Protein AF-A9KN40-F1 (afdb_monomer_lite)

Structure (mmCIF, N/CA/C/O backbone):
data_AF-A9KN40-F1
#
_entry.id   AF-A9KN40-F1
#
loop_
_atom_site.group_PDB
_atom_site.id
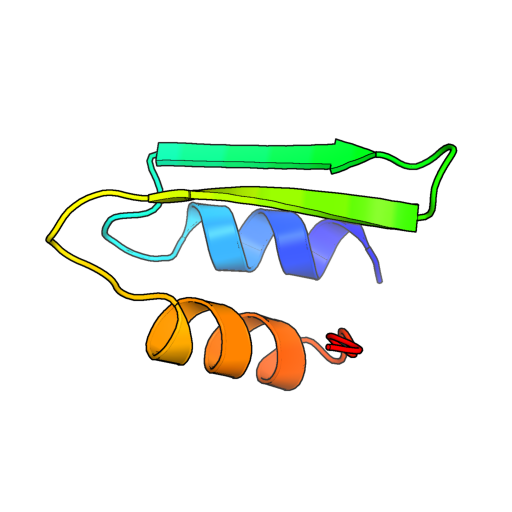_atom_site.type_symbol
_atom_site.label_atom_id
_atom_site.label_alt_id
_atom_site.label_comp_id
_atom_site.label_asym_id
_atom_site.label_entity_id
_atom_site.label_seq_id
_atom_site.pdbx_PDB_ins_code
_atom_site.Cartn_x
_atom_site.Cartn_y
_atom_site.Cartn_z
_atom_site.occupancy
_atom_site.B_iso_or_equiv
_atom_site.auth_seq_id
_atom_site.auth_comp_id
_atom_site.auth_asym_id
_atom_site.auth_atom_id
_atom_site.pdbx_PDB_model_num
ATOM 1 N N . MET A 1 1 ? 0.240 -8.299 -13.932 1.00 54.22 1 MET A N 1
ATOM 2 C CA . MET A 1 1 ? 0.676 -8.444 -12.524 1.00 54.22 1 MET A CA 1
ATOM 3 C C . MET A 1 1 ? 0.604 -7.116 -11.754 1.00 54.22 1 MET A C 1
ATOM 5 O O . MET A 1 1 ? -0.041 -7.089 -10.721 1.00 54.22 1 MET A O 1
ATOM 9 N N . LYS A 1 2 ? 1.126 -5.981 -12.258 1.00 57.47 2 LYS A N 1
ATOM 10 C CA . LYS A 1 2 ? 1.104 -4.687 -11.519 1.00 57.47 2 LYS A CA 1
ATOM 11 C C . LYS A 1 2 ? -0.290 -4.071 -11.291 1.00 57.47 2 LYS A C 1
ATOM 13 O O . LYS A 1 2 ? -0.497 -3.349 -10.324 1.00 57.47 2 LYS A O 1
ATOM 18 N N . THR A 1 3 ? -1.265 -4.388 -12.142 1.00 66.88 3 THR A N 1
ATOM 19 C CA . THR A 1 3 ? -2.652 -3.908 -12.008 1.00 66.88 3 THR A CA 1
ATOM 20 C C . THR A 1 3 ? -3.369 -4.500 -10.794 1.00 66.88 3 THR A C 1
ATOM 22 O O . THR A 1 3 ? -4.265 -3.868 -10.243 1.00 66.88 3 THR A O 1
ATOM 25 N N . GLN A 1 4 ? -2.973 -5.701 -10.355 1.00 74.38 4 GLN A N 1
ATOM 26 C CA . GLN A 1 4 ? -3.619 -6.373 -9.227 1.00 74.38 4 GLN A CA 1
ATOM 27 C C . GLN A 1 4 ? -3.307 -5.663 -7.909 1.00 74.38 4 GLN A C 1
ATOM 29 O O . GLN A 1 4 ? -4.210 -5.497 -7.100 1.00 74.38 4 GLN A O 1
ATOM 34 N N . VAL A 1 5 ? -2.072 -5.179 -7.726 1.00 77.19 5 VAL A N 1
ATOM 35 C CA . VAL A 1 5 ? -1.677 -4.438 -6.518 1.00 77.19 5 VAL A CA 1
ATOM 36 C C . VAL A 1 5 ? -2.509 -3.166 -6.369 1.00 77.19 5 VAL A C 1
ATOM 38 O O . VAL A 1 5 ? -3.099 -2.950 -5.316 1.00 77.19 5 VAL A O 1
ATOM 41 N N . LYS A 1 6 ? -2.649 -2.375 -7.444 1.00 78.06 6 LYS A N 1
ATOM 42 C CA . LYS A 1 6 ? -3.502 -1.177 -7.438 1.00 78.06 6 LYS A CA 1
ATOM 43 C C . LYS A 1 6 ? -4.950 -1.521 -7.074 1.00 78.06 6 LYS A C 1
ATOM 45 O O . LYS A 1 6 ? -5.518 -0.901 -6.187 1.00 78.06 6 LYS A O 1
ATOM 50 N N . ASN A 1 7 ? -5.511 -2.550 -7.706 1.00 81.50 7 ASN A N 1
ATOM 51 C CA . ASN A 1 7 ? -6.907 -2.935 -7.509 1.00 81.50 7 ASN A CA 1
ATOM 52 C C . ASN A 1 7 ? -7.192 -3.500 -6.106 1.00 81.50 7 ASN A C 1
ATOM 54 O O . ASN A 1 7 ? -8.304 -3.369 -5.607 1.00 81.50 7 ASN A O 1
ATOM 58 N N . VAL A 1 8 ? -6.215 -4.156 -5.477 1.00 82.56 8 VAL A N 1
ATOM 59 C CA . VAL A 1 8 ? -6.339 -4.673 -4.106 1.00 82.56 8 VAL A CA 1
ATOM 60 C C . VAL A 1 8 ? -6.184 -3.551 -3.085 1.00 82.56 8 VAL A C 1
ATOM 62 O O . VAL A 1 8 ? -6.984 -3.470 -2.160 1.00 82.56 8 VAL A O 1
ATOM 65 N N . LEU A 1 9 ? -5.229 -2.644 -3.291 1.00 82.44 9 LEU A N 1
ATOM 66 C CA . LEU A 1 9 ? -5.055 -1.470 -2.440 1.00 82.44 9 LEU A CA 1
ATOM 67 C C . LEU A 1 9 ? -6.260 -0.528 -2.512 1.00 82.44 9 LEU A C 1
ATOM 69 O O . LEU A 1 9 ? -6.723 -0.076 -1.478 1.00 82.44 9 LEU A O 1
ATOM 73 N N . GLU A 1 10 ? -6.829 -0.292 -3.695 1.00 82.69 10 GLU A N 1
ATOM 74 C CA . GLU A 1 10 ? -8.062 0.502 -3.844 1.00 82.69 10 GLU A CA 1
ATOM 75 C C . GLU A 1 10 ? -9.290 -0.159 -3.204 1.00 82.69 10 GLU A C 1
AT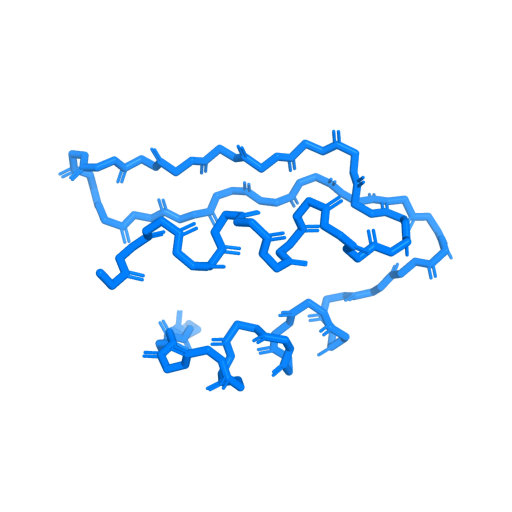OM 77 O O . GLU A 1 10 ? -10.247 0.526 -2.856 1.00 82.69 10 GLU A O 1
ATOM 82 N N . LYS A 1 11 ? -9.278 -1.487 -3.045 1.00 84.19 11 LYS A N 1
ATOM 83 C CA . LYS A 1 11 ? -10.326 -2.224 -2.328 1.00 84.19 11 LYS A CA 1
ATOM 84 C C . LYS A 1 11 ? -10.126 -2.233 -0.816 1.00 84.19 11 LYS A C 1
ATOM 86 O O . LYS A 1 11 ? -11.045 -2.631 -0.101 1.00 84.19 11 LYS A O 1
ATOM 91 N N . LEU A 1 12 ? -8.950 -1.845 -0.330 1.00 84.50 12 LEU A N 1
ATOM 92 C CA . LEU A 1 12 ? -8.655 -1.820 1.092 1.00 84.50 12 LEU A CA 1
ATOM 93 C C . LEU A 1 12 ? -9.408 -0.651 1.738 1.00 84.50 12 LEU A C 1
ATOM 95 O O . LEU A 1 12 ? -9.195 0.514 1.396 1.00 84.50 12 LEU A O 1
ATOM 99 N N . GLU A 1 13 ? -10.291 -0.950 2.689 1.00 83.06 13 GLU A N 1
ATOM 100 C CA . GLU A 1 13 ? -11.010 0.097 3.409 1.00 83.06 13 GLU A CA 1
ATOM 101 C C . GLU A 1 13 ? -10.036 0.969 4.206 1.00 83.06 13 GLU A C 1
ATOM 103 O O . GLU A 1 13 ? -9.348 0.502 5.108 1.00 83.06 13 GLU A O 1
ATOM 108 N N . GLY A 1 14 ? -9.996 2.259 3.873 1.00 87.12 14 GLY A N 1
ATOM 109 C CA . GLY A 1 14 ? -9.076 3.221 4.478 1.00 87.12 14 GLY A CA 1
ATOM 110 C C . GLY A 1 14 ? -7.980 3.701 3.537 1.00 87.12 14 GLY A C 1
ATOM 111 O O . GLY A 1 14 ? -7.410 4.762 3.785 1.00 87.12 14 GLY A O 1
ATOM 112 N N . VAL A 1 15 ? -7.734 3.006 2.425 1.00 87.75 15 VAL A N 1
ATOM 113 C CA . VAL A 1 15 ? -6.894 3.535 1.347 1.00 87.75 15 VAL A CA 1
ATOM 114 C C . VAL A 1 15 ? -7.685 4.589 0.587 1.00 87.75 15 VAL A C 1
ATOM 116 O O . VAL A 1 15 ? -8.800 4.356 0.130 1.00 87.75 15 VAL A O 1
ATOM 119 N N . GLN A 1 16 ? -7.107 5.780 0.487 1.00 88.19 16 GLN A N 1
ATOM 120 C CA . GLN A 1 16 ? -7.715 6.911 -0.206 1.00 88.19 16 GLN A CA 1
ATOM 121 C C .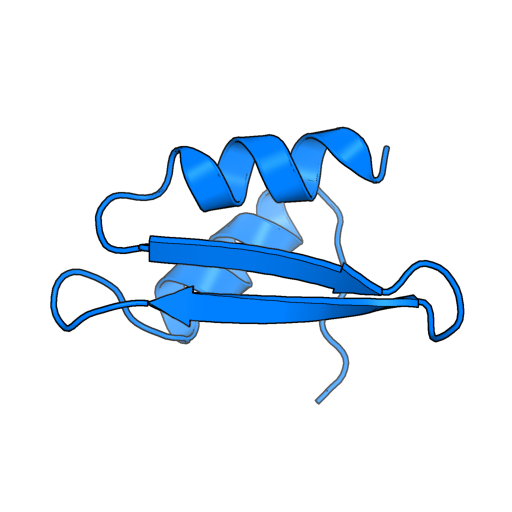 GLN A 1 16 ? -7.141 7.090 -1.604 1.00 88.19 16 GLN A C 1
ATOM 123 O O . GLN A 1 16 ? -7.867 7.450 -2.525 1.00 88.19 16 GLN A O 1
ATOM 128 N N . GLN A 1 17 ? -5.839 6.856 -1.767 1.00 85.31 17 GLN A N 1
ATOM 129 C CA . GLN A 1 17 ? -5.174 7.045 -3.047 1.00 85.31 17 GLN A CA 1
ATOM 130 C C . GLN A 1 17 ? -4.020 6.063 -3.206 1.00 85.31 17 GLN A C 1
ATOM 132 O O . GLN A 1 17 ? -3.261 5.825 -2.270 1.00 85.31 17 GLN A O 1
ATOM 137 N N . VAL A 1 18 ? -3.876 5.520 -4.412 1.00 83.81 18 VAL A N 1
ATOM 138 C CA . VAL A 1 18 ? -2.782 4.619 -4.779 1.00 83.81 18 VAL A CA 1
ATOM 139 C C . VAL A 1 18 ? -2.138 5.157 -6.044 1.00 83.81 18 VAL A C 1
ATOM 141 O O . VAL A 1 18 ? -2.772 5.202 -7.099 1.00 83.81 18 VAL A O 1
ATOM 144 N N . ASN A 1 19 ? -0.876 5.551 -5.947 1.00 82.81 19 ASN A N 1
ATOM 145 C CA . ASN A 1 19 ? -0.095 6.062 -7.057 1.00 82.81 19 ASN A CA 1
ATOM 146 C C . ASN A 1 19 ? 1.027 5.079 -7.396 1.00 82.81 19 ASN A C 1
ATOM 148 O O . ASN A 1 19 ? 1.960 4.889 -6.625 1.00 82.81 19 ASN A O 1
ATOM 152 N N . VAL A 1 20 ? 0.949 4.445 -8.564 1.00 79.06 20 VAL A N 1
ATOM 153 C CA . VAL A 1 20 ? 1.974 3.498 -9.019 1.00 79.06 20 VAL A CA 1
ATOM 154 C C . VAL A 1 20 ? 2.920 4.223 -9.964 1.00 79.06 20 VAL A C 1
ATOM 156 O O . VAL A 1 20 ? 2.555 4.559 -11.090 1.00 79.06 20 VAL A O 1
ATOM 159 N N . ASN A 1 21 ? 4.152 4.448 -9.524 1.00 81.12 21 ASN A N 1
ATOM 160 C CA . ASN A 1 21 ? 5.184 5.072 -10.330 1.00 81.12 21 ASN A CA 1
ATOM 161 C C . ASN A 1 21 ? 5.906 4.004 -11.159 1.00 81.12 21 ASN A C 1
ATOM 163 O O . ASN A 1 21 ? 6.823 3.328 -10.698 1.00 81.12 21 ASN A O 1
ATOM 167 N N . LEU A 1 22 ? 5.484 3.846 -12.413 1.00 76.19 22 LEU A N 1
ATOM 168 C CA . LEU A 1 22 ? 6.061 2.859 -13.330 1.00 76.19 22 LEU A CA 1
ATOM 169 C C . LEU A 1 22 ? 7.516 3.160 -13.704 1.00 76.19 22 LEU A C 1
ATOM 171 O O . LEU A 1 22 ? 8.250 2.224 -14.008 1.00 76.19 22 LEU A O 1
ATOM 175 N N . ALA A 1 23 ? 7.925 4.431 -13.670 1.00 81.88 23 ALA A N 1
ATOM 176 C CA . ALA A 1 23 ? 9.280 4.844 -14.026 1.00 81.88 23 ALA A CA 1
ATOM 177 C C . ALA A 1 23 ? 10.308 4.416 -12.969 1.00 81.88 23 ALA A C 1
ATOM 179 O O . ALA A 1 23 ? 11.402 3.990 -13.319 1.00 81.88 23 ALA A O 1
ATOM 180 N N . ASN A 1 24 ? 9.933 4.480 -11.688 1.00 77.31 24 ASN A N 1
ATOM 181 C CA . ASN A 1 24 ? 10.801 4.111 -10.561 1.00 77.31 24 ASN A CA 1
ATOM 182 C C . ASN A 1 24 ? 10.443 2.748 -9.955 1.00 77.31 24 ASN A C 1
ATOM 184 O O . ASN A 1 24 ? 11.091 2.284 -9.026 1.00 77.31 24 ASN A O 1
ATOM 188 N N . SER A 1 25 ? 9.397 2.103 -10.476 1.00 75.81 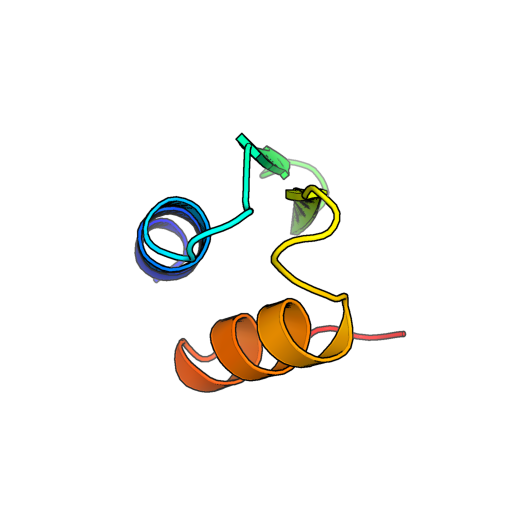25 SER A N 1
ATOM 189 C CA . SER A 1 25 ? 8.819 0.879 -9.926 1.00 75.81 25 SER A CA 1
ATOM 190 C C . SER A 1 25 ? 8.435 0.985 -8.439 1.00 75.81 25 SER A C 1
ATOM 192 O O . SER A 1 25 ? 8.458 -0.016 -7.726 1.00 75.81 25 SER A O 1
ATOM 194 N N . THR A 1 26 ? 8.047 2.182 -7.989 1.00 78.25 26 THR A N 1
ATOM 195 C CA . THR A 1 26 ? 7.597 2.476 -6.620 1.00 78.25 26 THR A CA 1
ATOM 196 C C . THR A 1 26 ? 6.082 2.644 -6.556 1.00 78.25 26 THR A C 1
ATOM 198 O O . THR A 1 26 ? 5.429 2.967 -7.552 1.00 78.25 26 THR A O 1
ATOM 201 N N . ILE A 1 27 ? 5.497 2.391 -5.385 1.00 78.75 27 ILE A N 1
ATOM 202 C CA . ILE A 1 27 ? 4.055 2.500 -5.151 1.00 78.75 27 ILE A CA 1
ATOM 203 C C . ILE A 1 27 ? 3.850 3.389 -3.931 1.00 78.75 27 ILE A C 1
ATOM 205 O O . ILE A 1 27 ? 4.296 3.058 -2.838 1.00 78.75 27 ILE A O 1
ATOM 209 N N . ASP A 1 28 ? 3.153 4.494 -4.140 1.00 85.06 28 ASP A N 1
ATOM 210 C CA . ASP A 1 28 ? 2.741 5.429 -3.106 1.00 85.06 28 ASP A CA 1
ATOM 211 C C . ASP A 1 28 ? 1.303 5.114 -2.699 1.00 85.06 28 ASP A C 1
ATOM 213 O O . ASP A 1 28 ? 0.405 5.066 -3.544 1.00 85.06 28 ASP A O 1
ATOM 217 N N . VAL A 1 29 ? 1.072 4.885 -1.410 1.00 84.25 29 VAL A N 1
ATOM 218 C CA . VAL A 1 29 ? -0.259 4.577 -0.878 1.00 84.25 29 VAL A CA 1
ATOM 219 C C . VAL A 1 29 ? -0.604 5.607 0.181 1.00 84.25 29 VAL A C 1
ATOM 221 O O . VAL A 1 29 ? 0.026 5.675 1.231 1.00 84.25 29 VAL A O 1
ATOM 224 N N . SER A 1 30 ? -1.629 6.409 -0.086 1.00 87.69 30 SER A N 1
ATOM 225 C CA . SER A 1 30 ? -2.213 7.322 0.888 1.00 87.69 30 SER A CA 1
ATOM 226 C C . SER A 1 30 ? -3.390 6.646 1.564 1.00 87.69 30 SER A C 1
ATOM 228 O O . SER A 1 30 ? -4.365 6.261 0.912 1.00 87.69 30 SER A O 1
ATOM 230 N N . TYR A 1 31 ? -3.318 6.542 2.882 1.00 88.06 31 TYR A N 1
ATOM 231 C CA . TYR A 1 31 ? -4.318 5.869 3.687 1.00 88.06 31 TYR A CA 1
ATOM 232 C C . TYR A 1 31 ? -4.699 6.686 4.922 1.00 88.06 31 TYR A C 1
ATOM 234 O O . TYR A 1 31 ? -3.986 7.598 5.337 1.00 88.06 31 TYR A O 1
ATOM 242 N N . ASN A 1 32 ? -5.880 6.408 5.463 1.00 88.69 32 ASN A N 1
ATOM 243 C CA . ASN A 1 32 ? -6.419 7.067 6.645 1.00 88.69 32 ASN A CA 1
ATOM 244 C C . ASN A 1 32 ? -6.373 6.136 7.865 1.00 88.69 32 ASN A C 1
ATOM 246 O O . ASN A 1 32 ? -5.965 4.986 7.775 1.00 88.69 32 ASN A O 1
ATOM 250 N N . LYS A 1 33 ? -6.874 6.628 9.002 1.00 86.81 33 LYS A N 1
ATOM 251 C CA . LYS A 1 33 ? -6.862 5.934 10.302 1.00 86.81 33 LYS A CA 1
ATOM 252 C C . LYS A 1 33 ? -7.646 4.611 10.350 1.00 86.81 33 LYS A C 1
ATOM 254 O O . LYS A 1 33 ? -7.608 3.949 11.379 1.00 86.81 33 LYS A O 1
ATOM 259 N N . LYS A 1 34 ? -8.410 4.259 9.306 1.00 87.00 34 LYS A N 1
ATOM 260 C CA . LYS A 1 34 ? -9.085 2.955 9.210 1.00 87.00 34 LYS A CA 1
ATOM 261 C C . LYS A 1 34 ? -8.134 1.826 8.817 1.00 87.00 34 LYS A C 1
ATOM 263 O O . LYS A 1 34 ? -8.512 0.667 8.935 1.00 87.00 34 LYS A O 1
ATOM 268 N N . THR A 1 35 ? -6.948 2.154 8.318 1.00 86.75 35 THR A N 1
ATOM 269 C CA . THR A 1 35 ? -5.938 1.166 7.962 1.00 86.75 35 THR A CA 1
ATOM 270 C C . THR A 1 35 ? -4.553 1.652 8.373 1.00 86.75 35 THR A C 1
ATOM 272 O O . THR A 1 35 ? -4.361 2.798 8.785 1.00 86.75 35 THR A O 1
ATOM 275 N N . ASP A 1 36 ? -3.586 0.761 8.266 1.00 86.88 36 ASP A N 1
ATOM 276 C CA . ASP A 1 36 ? -2.234 0.940 8.759 1.00 86.88 36 ASP A CA 1
ATOM 277 C C . ASP A 1 36 ? -1.234 0.331 7.780 1.00 86.88 36 ASP A C 1
ATOM 279 O O . ASP A 1 36 ? -1.565 -0.503 6.932 1.00 86.88 36 ASP A O 1
ATOM 283 N N . GLU A 1 37 ? 0.017 0.768 7.904 1.00 83.25 37 GLU A N 1
ATOM 284 C CA . GLU A 1 37 ? 1.110 0.306 7.053 1.00 83.25 37 GLU A CA 1
ATOM 285 C C . GLU A 1 37 ? 1.239 -1.224 7.057 1.00 83.25 37 GLU A C 1
ATOM 287 O O . GLU A 1 37 ? 1.475 -1.825 6.011 1.00 83.25 37 GLU A O 1
ATOM 292 N N . GLY A 1 38 ? 1.012 -1.867 8.209 1.00 84.88 38 GLY A N 1
ATOM 293 C CA . GLY A 1 38 ? 1.047 -3.323 8.347 1.00 84.88 38 GLY A CA 1
ATOM 294 C C . GLY A 1 38 ? -0.013 -4.016 7.491 1.00 84.88 38 GLY A C 1
ATOM 295 O O . GLY A 1 38 ? 0.306 -4.936 6.736 1.00 84.88 38 GLY A O 1
ATOM 296 N N . SER A 1 39 ? -1.257 -3.537 7.547 1.00 85.06 39 SER A N 1
ATOM 297 C CA . SER A 1 39 ? -2.357 -4.041 6.717 1.00 85.06 39 SER A CA 1
ATOM 298 C C . SER A 1 39 ? -2.083 -3.860 5.223 1.00 85.06 39 SER A C 1
ATOM 300 O O . SER A 1 39 ? -2.292 -4.783 4.433 1.00 85.06 39 SER A O 1
ATOM 302 N N . ILE A 1 40 ? -1.559 -2.696 4.833 1.00 83.94 40 ILE A N 1
ATOM 303 C CA . ILE A 1 40 ? -1.195 -2.376 3.446 1.00 83.94 40 ILE A CA 1
ATOM 304 C C . ILE A 1 40 ? -0.068 -3.284 2.957 1.00 83.94 40 ILE A C 1
ATOM 306 O O . ILE A 1 40 ? -0.176 -3.875 1.881 1.00 83.94 40 ILE A O 1
ATOM 310 N N . ARG A 1 41 ? 0.986 -3.440 3.762 1.00 83.75 41 ARG A N 1
ATOM 311 C CA . ARG A 1 41 ? 2.128 -4.306 3.466 1.00 83.75 41 ARG A CA 1
ATOM 312 C C . ARG A 1 41 ? 1.696 -5.751 3.285 1.00 83.75 41 ARG A C 1
ATOM 314 O O . ARG A 1 41 ? 2.049 -6.364 2.280 1.00 83.75 41 ARG A O 1
ATOM 321 N N . ASN A 1 42 ? 0.879 -6.260 4.204 1.00 84.69 42 ASN A N 1
ATOM 322 C CA . ASN A 1 42 ? 0.340 -7.610 4.116 1.00 84.69 42 ASN A CA 1
ATOM 323 C C . ASN A 1 42 ? -0.493 -7.797 2.842 1.00 84.69 42 ASN A C 1
ATOM 325 O O . ASN A 1 42 ? -0.361 -8.810 2.163 1.00 84.69 42 ASN A O 1
ATOM 329 N N . CYS A 1 43 ? -1.308 -6.801 2.479 1.00 82.94 43 CYS A N 1
ATOM 330 C CA . CYS A 1 43 ? -2.086 -6.845 1.248 1.00 82.94 43 CYS A CA 1
ATOM 331 C C . CYS A 1 43 ? -1.183 -6.926 0.014 1.00 82.94 43 CYS A C 1
ATOM 333 O O . CYS A 1 43 ? -1.400 -7.788 -0.830 1.00 82.94 43 CYS A O 1
ATOM 335 N N . ILE A 1 44 ? -0.152 -6.080 -0.075 1.00 79.56 44 ILE A N 1
ATOM 336 C CA . ILE A 1 44 ? 0.781 -6.043 -1.212 1.00 79.56 44 ILE A CA 1
ATOM 337 C C . ILE A 1 44 ? 1.542 -7.370 -1.353 1.00 79.56 44 ILE A C 1
ATOM 339 O O . ILE A 1 44 ? 1.612 -7.897 -2.467 1.00 79.56 44 ILE A O 1
ATOM 343 N N . GLU A 1 45 ? 2.028 -7.949 -0.250 1.00 82.06 45 GLU A N 1
ATOM 344 C CA . GLU A 1 45 ? 2.668 -9.274 -0.258 1.00 82.06 45 GLU A CA 1
ATOM 345 C C . GLU A 1 45 ? 1.706 -10.375 -0.717 1.00 82.06 45 GLU A C 1
ATOM 347 O O . GLU A 1 45 ? 2.083 -11.226 -1.523 1.00 82.06 45 GLU A O 1
ATOM 352 N N . HIS A 1 46 ? 0.435 -10.318 -0.307 1.00 79.69 46 HIS A N 1
ATOM 353 C CA . HIS A 1 46 ? -0.593 -11.273 -0.736 1.00 79.69 46 HIS A CA 1
ATOM 354 C C . HIS A 1 46 ? -0.853 -11.252 -2.250 1.00 79.69 46 HIS A C 1
ATOM 356 O O . HIS A 1 46 ? -1.265 -12.258 -2.827 1.00 79.69 46 HIS A O 1
ATOM 362 N N . VAL A 1 47 ? -0.621 -10.112 -2.911 1.00 72.12 47 VA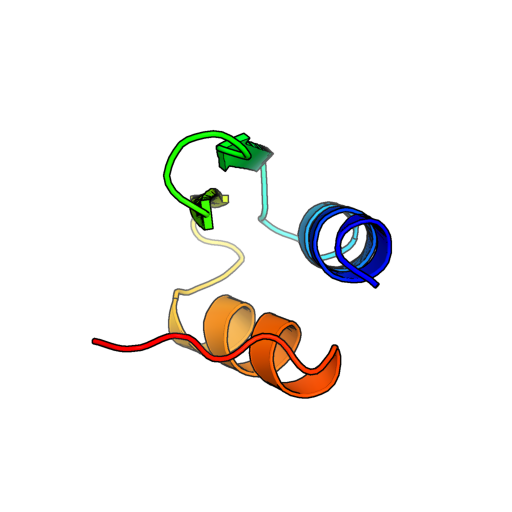L A N 1
ATOM 363 C CA . VAL A 1 47 ? -0.725 -9.984 -4.376 1.00 72.12 47 VAL A CA 1
ATOM 364 C C . VAL A 1 47 ? 0.587 -10.365 -5.085 1.00 72.12 47 VAL A C 1
ATOM 366 O O . VAL A 1 47 ? 0.624 -10.449 -6.313 1.0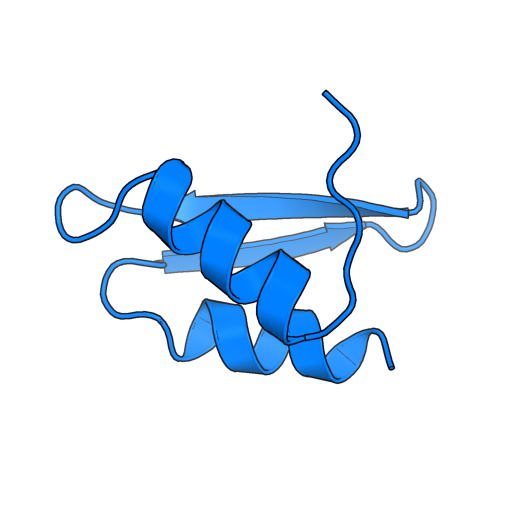0 72.12 47 VAL A O 1
ATOM 369 N N . GLY A 1 48 ? 1.664 -10.619 -4.337 1.00 66.38 48 GLY A N 1
ATOM 370 C CA . GLY A 1 48 ? 2.993 -10.935 -4.866 1.00 66.38 48 GLY A CA 1
ATOM 371 C C . GLY A 1 48 ? 3.870 -9.708 -5.131 1.00 66.38 48 GLY A C 1
ATOM 372 O O . GLY A 1 48 ? 4.829 -9.793 -5.898 1.00 66.38 48 GLY A O 1
ATOM 373 N N . GLY A 1 49 ? 3.543 -8.555 -4.541 1.00 66.38 49 GLY A N 1
ATOM 374 C CA . GLY A 1 49 ? 4.431 -7.397 -4.509 1.00 66.38 49 GLY A CA 1
ATOM 375 C C . GLY A 1 49 ? 5.428 -7.523 -3.359 1.00 66.38 49 GLY A C 1
ATOM 376 O O . GLY A 1 49 ? 5.023 -7.704 -2.218 1.00 66.38 49 GLY A O 1
ATOM 377 N N . LYS A 1 50 ? 6.727 -7.404 -3.642 1.00 56.38 50 LYS A N 1
ATOM 378 C CA . LYS A 1 50 ? 7.742 -7.248 -2.593 1.00 56.38 50 LYS A CA 1
ATOM 379 C C . LYS A 1 50 ? 7.849 -5.781 -2.200 1.00 56.38 50 LYS A C 1
ATOM 381 O O . LYS A 1 50 ? 8.061 -4.935 -3.068 1.00 56.38 50 LYS A O 1
ATOM 386 N N . ILE A 1 51 ? 7.726 -5.502 -0.906 1.00 62.53 51 ILE A N 1
ATOM 387 C CA . ILE A 1 51 ? 8.109 -4.216 -0.323 1.00 62.53 51 ILE A CA 1
ATOM 388 C C . ILE A 1 51 ? 9.494 -4.405 0.285 1.00 62.53 51 ILE A C 1
ATOM 390 O O . ILE A 1 51 ? 9.642 -5.125 1.272 1.00 62.53 51 ILE A O 1
ATOM 394 N N . GLU A 1 52 ? 10.496 -3.782 -0.323 1.00 56.28 52 GLU A N 1
ATOM 395 C CA . GLU A 1 52 ? 11.843 -3.703 0.240 1.00 56.28 52 GLU A CA 1
ATOM 396 C C . GLU A 1 52 ? 11.895 -2.416 1.081 1.00 56.28 52 GLU A C 1
ATOM 398 O O . GLU A 1 52 ? 11.494 -1.351 0.607 1.00 56.28 52 GLU A O 1
ATOM 403 N N . SER A 1 53 ? 12.277 -2.556 2.350 1.00 44.12 53 SER A N 1
ATOM 404 C CA . SER A 1 53 ? 12.385 -1.485 3.354 1.00 44.12 53 SER A CA 1
ATOM 405 C C . SER A 1 53 ? 13.661 -0.671 3.219 1.00 44.12 53 SER A C 1
ATOM 407 O O . SER A 1 53 ? 14.707 -1.324 3.002 1.00 44.12 53 SER A O 1
#

Foldseek 3Di:
DVVVLLVQLVVDPFWDDWDQDPPVRDIDTDGHPVDDPVRSQVSCVVVVHDDDD

Secondary structure (DSSP, 8-state):
-HHHHHHHHHHSTTEEEEEEETTTTEEEEEE-TTS-HHHHHHHHHHTT-----

pLDDT: mean 78.64, std 10.04, range [44.12, 88.69]

Organism: Lachnoclostridium phytofermentans (strain ATCC 700394 / DSM 18823 / ISDg) (NCBI:txid357809)

Sequence (53 aa):
MKTQVKNVLEKLEGVQQVNVNLANSTIDVSYNKKTDEGSIRNCIEHVGGKIES

Radius of gyration: 10.18 Å; chains: 1; bounding box: 23×19×24 Å

InterPro domains:
  IPR006121 Heavy metal-associated domain, HMA [PF00403] (4-45)
  IPR006121 Heavy metal-associated domain, HMA [PS50846] (1-52)
  IPR006121 Heavy metal-associated domain, HMA [cd00371] (5-48)
  IPR036163 Heavy metal-associated domain superfamily [SSF55008] (4-51)